Protein AF-A0AAV2GGC4-F1 (afdb_monomer)

Mean predicted aligned error: 8.87 Å

Radius of gyration: 13.61 Å; Cα contacts (8 Å, |Δi|>4): 100; chains: 1; bounding box: 41×31×30 Å

Foldseek 3Di:
DDDDDDFFDQPDCPDDCSVVLVVVLVVLVVQCVVVPQDAPLPVDDPPDDPVVSVVSLSRPRLNSQVSCVLVVDDQQDAAEAEDDDDADPRRVVSVVSVCVVSVYHYHYDD

Structure (mmCIF, N/CA/C/O backbone):
data_AF-A0AAV2GGC4-F1
#
_entry.id   AF-A0AAV2GGC4-F1
#
loop_
_atom_site.group_PDB
_atom_site.id
_atom_site.type_symbol
_atom_site.label_atom_id
_atom_site.label_alt_id
_atom_site.label_comp_id
_atom_site.label_asym_id
_atom_site.label_entity_id
_atom_site.label_seq_id
_atom_site.pdbx_PDB_ins_code
_atom_site.Cartn_x
_atom_site.Cartn_y
_atom_site.Cartn_z
_atom_site.occupancy
_atom_site.B_iso_or_equiv
_atom_site.auth_seq_id
_atom_site.auth_comp_id
_atom_site.auth_asym_id
_atom_site.auth_atom_id
_atom_site.pdbx_PDB_model_num
ATOM 1 N N . MET A 1 1 ? -22.771 8.545 8.812 1.00 39.66 1 MET A N 1
ATOM 2 C CA . MET A 1 1 ? -21.315 8.294 8.686 1.00 39.66 1 MET A CA 1
ATOM 3 C C . MET A 1 1 ? -20.705 9.340 7.761 1.00 39.66 1 MET A C 1
ATOM 5 O O . MET A 1 1 ? -20.936 9.272 6.560 1.00 39.66 1 MET A O 1
ATOM 9 N N . LEU A 1 2 ? -19.972 10.321 8.295 1.00 47.66 2 LEU A N 1
ATOM 10 C CA . LEU A 1 2 ? -19.221 11.278 7.474 1.00 47.66 2 LEU A CA 1
ATOM 11 C C . LEU A 1 2 ? -18.039 10.556 6.815 1.00 47.66 2 LEU A C 1
ATOM 13 O O . LEU A 1 2 ? -17.142 10.070 7.500 1.00 47.66 2 LEU A O 1
ATOM 17 N N . ARG A 1 3 ? -18.042 10.458 5.483 1.00 58.66 3 ARG A N 1
ATOM 18 C CA . ARG A 1 3 ? -16.870 10.007 4.722 1.00 58.66 3 ARG A CA 1
ATOM 19 C C . ARG A 1 3 ? -15.893 11.178 4.654 1.00 58.66 3 ARG A C 1
ATOM 21 O O . ARG A 1 3 ? -16.193 12.183 4.021 1.00 58.66 3 ARG A O 1
ATOM 28 N N . LYS A 1 4 ? -14.750 11.068 5.334 1.00 67.69 4 LYS A N 1
ATOM 29 C CA . LYS A 1 4 ? -13.692 12.083 5.284 1.00 67.69 4 LYS A CA 1
ATOM 30 C C . LYS A 1 4 ? -12.749 11.769 4.121 1.00 67.69 4 LYS A C 1
ATOM 32 O O . LYS A 1 4 ? -12.033 10.769 4.162 1.00 67.69 4 LYS A O 1
ATOM 37 N N . THR A 1 5 ? -12.779 12.601 3.085 1.00 67.69 5 THR A N 1
ATOM 38 C CA . THR A 1 5 ? -11.926 12.459 1.896 1.00 67.69 5 THR A CA 1
ATOM 39 C C . THR A 1 5 ? -10.583 13.142 2.129 1.00 67.69 5 THR A C 1
ATOM 41 O O . THR A 1 5 ? -10.535 14.272 2.607 1.00 67.69 5 THR A O 1
ATOM 44 N N . HIS A 1 6 ? -9.495 12.465 1.764 1.00 75.12 6 HIS A N 1
ATOM 45 C CA . HIS A 1 6 ? -8.146 13.025 1.769 1.00 75.12 6 HIS A CA 1
ATOM 46 C C . HIS A 1 6 ? -7.567 12.863 0.363 1.00 75.12 6 HIS A C 1
ATOM 48 O O . HIS A 1 6 ? -7.489 11.749 -0.149 1.00 75.12 6 HIS A O 1
ATOM 54 N N . VAL A 1 7 ? -7.206 13.973 -0.274 1.00 69.44 7 VAL A N 1
ATOM 55 C CA . VAL A 1 7 ? -6.619 14.003 -1.627 1.00 69.44 7 VAL A CA 1
ATOM 56 C C . VAL A 1 7 ? -5.118 13.885 -1.489 1.00 69.44 7 VAL A C 1
ATOM 58 O O . VAL A 1 7 ? -4.624 14.608 -0.648 1.00 69.44 7 VAL A O 1
ATOM 61 N N . PHE A 1 8 ? -4.393 13.073 -2.263 1.00 68.19 8 PHE A N 1
ATOM 62 C CA . PHE A 1 8 ? -2.919 13.001 -2.247 1.00 68.19 8 PHE A CA 1
ATOM 63 C C . PHE A 1 8 ? -2.361 13.400 -3.614 1.00 68.19 8 PHE A C 1
ATOM 65 O O . PHE A 1 8 ? -2.868 12.941 -4.633 1.00 68.19 8 PHE A O 1
ATOM 72 N N . LEU A 1 9 ? -1.337 14.254 -3.627 1.00 63.91 9 LEU A N 1
ATOM 73 C CA . LEU A 1 9 ? -0.682 14.762 -4.836 1.00 63.91 9 LEU A CA 1
ATOM 74 C C . LEU A 1 9 ? 0.793 14.353 -4.825 1.00 63.91 9 LEU A C 1
ATOM 76 O O . LEU A 1 9 ? 1.419 14.313 -3.764 1.00 63.91 9 LEU A O 1
ATOM 80 N N . VAL A 1 10 ? 1.344 14.058 -6.003 1.00 58.34 10 VAL A N 1
ATOM 81 C CA . VAL A 1 10 ? 2.768 13.727 -6.159 1.00 58.34 10 VAL A CA 1
ATOM 82 C C . VAL A 1 10 ? 3.609 14.930 -5.719 1.00 58.34 10 VAL A C 1
ATOM 84 O O . VAL A 1 10 ? 3.381 16.045 -6.180 1.00 58.34 10 VAL A O 1
ATOM 87 N N . GLY A 1 11 ? 4.559 14.711 -4.805 1.00 53.91 11 GLY A N 1
ATOM 88 C CA . GLY A 1 11 ? 5.458 15.758 -4.299 1.00 53.91 11 GLY A CA 1
ATOM 89 C C . GLY A 1 11 ? 4.913 16.616 -3.147 1.00 53.91 11 GLY A C 1
ATOM 90 O O . GLY A 1 11 ? 5.629 17.489 -2.658 1.00 53.91 11 GLY A O 1
ATOM 91 N N . ASP A 1 12 ? 3.691 16.371 -2.665 1.00 60.94 12 ASP A N 1
ATOM 92 C CA . ASP A 1 12 ? 3.116 17.136 -1.554 1.00 60.94 12 ASP A CA 1
ATOM 93 C C . ASP A 1 12 ? 3.695 16.714 -0.188 1.00 60.94 12 ASP A C 1
ATOM 95 O O . ASP A 1 12 ? 3.428 15.624 0.321 1.00 60.94 12 ASP A O 1
ATOM 99 N N . LYS A 1 13 ? 4.468 17.616 0.431 1.00 55.56 13 LYS A N 1
ATOM 100 C CA . LYS A 1 13 ? 5.108 17.429 1.748 1.00 55.56 13 LYS A CA 1
ATOM 101 C C . LYS A 1 13 ? 4.368 18.127 2.900 1.00 55.56 13 LYS A C 1
ATOM 103 O O . LYS A 1 13 ? 4.794 18.017 4.047 1.00 55.56 13 LYS A O 1
ATOM 108 N N . SER A 1 14 ? 3.263 18.827 2.634 1.00 56.81 14 SER A N 1
ATOM 109 C CA . SER A 1 14 ? 2.645 19.792 3.564 1.00 56.81 14 SER A CA 1
ATOM 110 C C . SER A 1 14 ? 1.742 19.183 4.655 1.00 56.81 14 SER A C 1
ATOM 112 O O . SER A 1 14 ? 0.986 19.891 5.321 1.00 56.81 14 SER A O 1
ATOM 114 N N . ARG A 1 15 ? 1.779 17.860 4.859 1.00 62.75 15 ARG A N 1
ATOM 115 C CA . ARG A 1 15 ? 0.708 17.150 5.576 1.00 62.75 15 ARG A CA 1
ATOM 116 C C . ARG A 1 15 ? 0.997 16.880 7.051 1.00 62.75 15 ARG A C 1
ATOM 118 O O . ARG A 1 15 ? 2.066 16.357 7.375 1.00 62.75 15 ARG A O 1
ATOM 125 N N . PRO A 1 16 ? 0.006 17.071 7.944 1.00 55.75 16 PRO A N 1
ATOM 126 C CA . PRO A 1 16 ? 0.066 16.507 9.285 1.00 55.75 16 PRO A CA 1
ATOM 127 C C . PRO A 1 16 ? 0.154 14.975 9.176 1.00 55.75 16 PRO A C 1
ATOM 129 O O . PRO A 1 16 ? -0.653 14.353 8.486 1.00 55.75 16 PRO A O 1
ATOM 132 N N . LYS A 1 17 ? 1.148 14.386 9.858 1.00 64.50 17 LYS A N 1
ATOM 133 C CA . LYS A 1 17 ? 1.608 12.979 9.773 1.00 64.50 17 LYS A CA 1
ATOM 134 C C . LYS A 1 17 ? 2.563 12.619 8.623 1.00 64.50 17 LYS A C 1
ATOM 136 O O . LYS A 1 17 ? 2.856 11.438 8.465 1.00 64.50 17 LYS A O 1
ATOM 141 N N . SER A 1 18 ? 3.108 13.580 7.872 1.00 70.06 18 SER A N 1
ATOM 142 C CA . SER A 1 18 ? 4.101 13.306 6.813 1.00 70.06 18 SER A CA 1
ATOM 143 C C . SER A 1 18 ? 5.262 12.420 7.288 1.00 70.06 18 SER A C 1
ATOM 145 O O . SER A 1 18 ? 5.582 11.440 6.626 1.00 70.06 18 SER A O 1
ATOM 147 N N . LYS A 1 19 ? 5.815 12.685 8.480 1.00 76.44 19 LYS A N 1
ATOM 148 C CA . LYS A 1 19 ? 6.881 11.866 9.078 1.00 76.44 19 LYS A CA 1
ATOM 149 C C . LYS A 1 19 ? 6.464 10.404 9.305 1.00 76.44 19 LYS A C 1
ATOM 151 O O . LYS A 1 19 ? 7.150 9.512 8.831 1.00 76.44 19 LYS A O 1
ATOM 156 N N . GLN A 1 20 ? 5.315 10.164 9.944 1.00 80.38 20 GLN A N 1
ATOM 157 C CA . GLN A 1 20 ? 4.809 8.802 10.197 1.00 80.38 20 GLN A CA 1
ATOM 158 C C . GLN A 1 20 ? 4.519 8.045 8.898 1.00 80.38 20 GLN A C 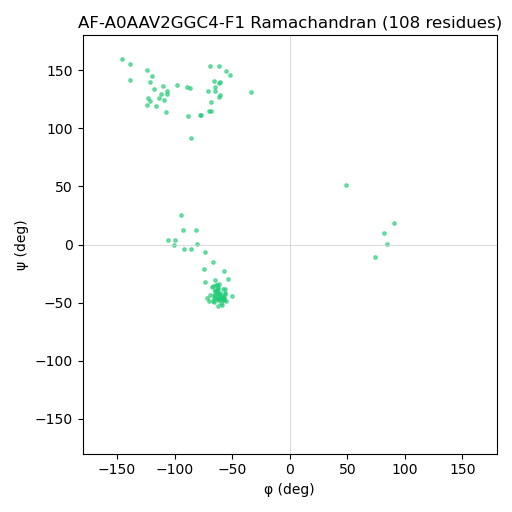1
ATOM 160 O O . GLN A 1 20 ? 4.735 6.842 8.816 1.00 80.38 20 GLN A O 1
ATOM 165 N N . ILE A 1 21 ? 4.018 8.747 7.879 1.00 80.56 21 ILE A N 1
ATOM 166 C CA . ILE A 1 21 ? 3.767 8.161 6.560 1.00 80.56 21 ILE A CA 1
ATOM 167 C C . ILE A 1 21 ? 5.086 7.740 5.912 1.00 80.56 21 ILE A C 1
ATOM 169 O O . ILE A 1 21 ? 5.167 6.632 5.396 1.00 80.56 21 ILE A O 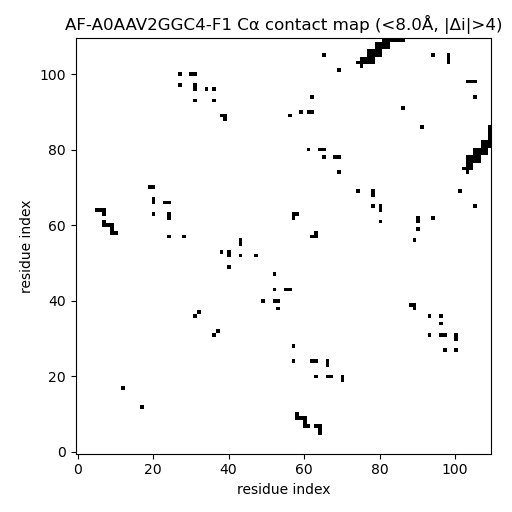1
ATOM 173 N N . LEU A 1 22 ? 6.113 8.592 5.952 1.00 76.38 22 LEU A N 1
ATOM 174 C CA . LEU A 1 22 ? 7.426 8.283 5.384 1.00 76.38 22 LEU A CA 1
ATOM 175 C C . LEU A 1 22 ? 8.114 7.128 6.121 1.00 76.38 22 LEU A C 1
ATOM 177 O O . LEU A 1 22 ? 8.622 6.222 5.468 1.00 76.38 22 LEU A O 1
ATOM 181 N N . GLU A 1 23 ? 8.076 7.117 7.456 1.00 81.88 23 GLU A N 1
ATOM 182 C CA . GLU A 1 23 ? 8.598 6.010 8.273 1.00 81.88 23 GLU A CA 1
ATOM 183 C C . GLU A 1 23 ? 7.890 4.693 7.928 1.00 81.88 23 GLU A C 1
ATOM 185 O O . GLU A 1 23 ? 8.539 3.697 7.617 1.00 81.88 23 GLU A O 1
ATOM 190 N N . PHE A 1 24 ? 6.555 4.711 7.865 1.00 84.81 24 PHE A N 1
ATOM 191 C CA . PHE A 1 24 ? 5.767 3.542 7.486 1.00 84.81 24 PHE A CA 1
ATOM 192 C C . PHE A 1 24 ? 6.050 3.070 6.054 1.00 84.81 24 PHE A C 1
ATOM 194 O O . PHE A 1 24 ? 6.092 1.869 5.801 1.00 84.81 24 PHE A O 1
ATOM 201 N N . LEU A 1 25 ? 6.256 3.987 5.106 1.00 81.81 25 LEU A N 1
ATOM 202 C CA . LEU A 1 25 ? 6.634 3.637 3.735 1.00 81.81 25 LEU A CA 1
ATOM 203 C C . LEU A 1 25 ? 8.039 3.027 3.664 1.00 81.81 25 LEU A C 1
ATOM 205 O O . LEU A 1 25 ? 8.240 2.088 2.895 1.00 81.81 25 LEU A O 1
ATOM 209 N N . GLY A 1 26 ? 8.982 3.510 4.477 1.00 81.75 26 GLY A N 1
ATOM 210 C CA . GLY A 1 26 ? 10.308 2.908 4.620 1.00 81.75 26 GLY A CA 1
ATOM 211 C C . GLY A 1 26 ? 10.229 1.479 5.162 1.00 81.75 26 GLY A C 1
ATOM 212 O O . GLY A 1 26 ? 10.793 0.557 4.570 1.00 81.75 26 GLY A O 1
ATOM 213 N N . ASP A 1 27 ? 9.445 1.272 6.222 1.00 84.81 27 ASP A N 1
ATOM 214 C CA . ASP A 1 27 ? 9.200 -0.057 6.790 1.00 84.81 27 ASP A CA 1
ATOM 215 C C . ASP A 1 27 ? 8.490 -0.995 5.813 1.00 84.81 27 ASP A C 1
ATOM 217 O O . ASP A 1 27 ? 8.869 -2.161 5.689 1.00 84.81 27 ASP A O 1
ATOM 221 N N . LEU A 1 28 ? 7.485 -0.498 5.085 1.00 84.31 28 LEU A N 1
ATOM 222 C CA . LEU A 1 28 ? 6.833 -1.258 4.022 1.00 84.31 28 LEU A CA 1
ATOM 223 C C . LEU A 1 28 ? 7.832 -1.646 2.938 1.00 84.31 28 LEU A C 1
ATOM 225 O O . LEU A 1 28 ? 7.833 -2.800 2.532 1.00 84.31 28 LEU A O 1
ATOM 229 N N . SER A 1 29 ? 8.675 -0.719 2.478 1.00 81.25 29 SER A N 1
ATOM 230 C CA . SER A 1 29 ? 9.685 -0.998 1.452 1.00 81.25 29 SER A CA 1
ATOM 231 C C . SER A 1 29 ? 10.615 -2.130 1.885 1.00 81.25 29 SER A C 1
ATOM 233 O O . SER A 1 29 ? 10.782 -3.106 1.154 1.00 81.25 29 SER A O 1
ATOM 235 N N . ARG A 1 30 ? 11.127 -2.066 3.120 1.00 84.19 30 ARG A N 1
ATOM 236 C CA . ARG A 1 30 ? 11.959 -3.124 3.703 1.00 84.19 30 ARG A CA 1
ATOM 237 C C . ARG A 1 30 ? 11.232 -4.471 3.757 1.00 84.19 30 ARG A C 1
ATOM 239 O O . ARG A 1 30 ? 11.739 -5.451 3.223 1.00 84.19 30 ARG A O 1
ATOM 246 N N . ARG A 1 31 ? 10.025 -4.513 4.330 1.00 85.50 31 ARG A N 1
ATOM 247 C CA . ARG A 1 31 ? 9.232 -5.753 4.456 1.00 85.50 31 ARG A CA 1
ATOM 248 C C . ARG A 1 31 ? 8.829 -6.330 3.100 1.00 85.50 31 ARG A C 1
ATOM 250 O O . ARG A 1 31 ? 8.775 -7.540 2.933 1.00 85.50 31 ARG A O 1
ATOM 257 N N . MET A 1 32 ? 8.551 -5.474 2.119 1.00 85.62 32 MET A N 1
ATOM 258 C CA . MET A 1 32 ? 8.285 -5.902 0.748 1.00 85.62 32 MET A CA 1
ATOM 259 C C . MET A 1 32 ? 9.519 -6.575 0.139 1.00 85.62 32 MET A C 1
ATOM 261 O O . MET A 1 32 ? 9.376 -7.652 -0.432 1.00 85.62 32 MET A O 1
ATOM 265 N N . LYS A 1 33 ? 10.718 -5.992 0.296 1.00 82.81 33 LYS A N 1
ATOM 266 C CA . LYS A 1 33 ? 11.978 -6.599 -0.171 1.00 82.81 33 LYS A CA 1
ATOM 267 C C . LYS A 1 33 ? 12.236 -7.957 0.502 1.00 82.81 33 LYS A C 1
ATOM 269 O O . LYS A 1 33 ? 12.587 -8.907 -0.188 1.00 82.81 33 LYS A O 1
ATOM 274 N N . GLU A 1 34 ? 11.986 -8.079 1.809 1.00 84.88 34 GLU A N 1
ATOM 275 C CA . GLU A 1 34 ? 12.088 -9.351 2.556 1.00 84.88 34 GLU A CA 1
ATOM 276 C C . GLU A 1 34 ? 11.119 -10.431 2.037 1.00 84.88 34 GLU A C 1
ATOM 278 O O . GLU A 1 34 ? 11.458 -11.611 2.001 1.00 84.88 34 GLU A O 1
ATOM 283 N N . GLU A 1 35 ? 9.931 -10.032 1.580 1.00 82.62 35 GLU A N 1
ATOM 284 C CA . GLU A 1 35 ? 8.934 -10.913 0.952 1.00 82.62 35 GLU A CA 1
ATOM 285 C C . GLU A 1 35 ? 9.223 -11.201 -0.538 1.00 82.62 35 GLU A C 1
ATOM 287 O O . GLU A 1 35 ? 8.462 -11.922 -1.186 1.00 82.62 35 GLU A O 1
ATOM 292 N N . GLY A 1 36 ? 10.306 -10.649 -1.100 1.00 82.44 36 GLY A N 1
ATOM 293 C CA . GLY A 1 36 ? 10.727 -10.873 -2.486 1.00 82.44 36 GLY A CA 1
ATOM 294 C C . GLY A 1 36 ? 10.154 -9.887 -3.509 1.00 82.44 36 GLY A C 1
ATOM 295 O O . GLY A 1 36 ? 10.151 -10.176 -4.706 1.00 82.44 36 GLY A O 1
ATOM 296 N N . PHE A 1 37 ? 9.653 -8.727 -3.077 1.00 79.62 37 PHE A N 1
ATOM 297 C CA . PHE A 1 37 ? 9.266 -7.656 -3.993 1.00 79.62 37 PHE A CA 1
ATOM 298 C C . PHE A 1 37 ? 10.501 -7.052 -4.670 1.00 79.62 37 PHE A C 1
ATOM 300 O O . PHE A 1 37 ? 11.386 -6.514 -4.001 1.00 79.62 37 PHE A O 1
ATOM 307 N N . VAL A 1 38 ? 10.517 -7.087 -6.001 1.00 74.88 38 VAL A N 1
ATOM 308 C CA . VAL A 1 38 ? 11.527 -6.427 -6.832 1.00 74.88 38 VAL A CA 1
ATOM 309 C C . VAL A 1 38 ? 10.870 -5.209 -7.493 1.00 74.88 38 VAL A C 1
ATOM 311 O O . VAL A 1 38 ? 9.937 -5.403 -8.279 1.00 74.88 38 VAL A O 1
ATOM 314 N N . PRO A 1 39 ? 11.286 -3.972 -7.160 1.00 68.38 39 PRO A N 1
ATOM 315 C CA . PRO A 1 39 ? 10.715 -2.769 -7.759 1.00 68.38 39 PRO A CA 1
ATOM 316 C C . PRO A 1 39 ? 11.022 -2.703 -9.259 1.00 68.38 39 PRO A C 1
ATOM 318 O O . PRO A 1 39 ? 12.156 -2.937 -9.677 1.00 68.38 39 PRO A O 1
ATOM 321 N N . ASP A 1 40 ? 10.022 -2.352 -10.071 1.00 65.31 40 ASP A N 1
ATOM 322 C CA . ASP A 1 40 ? 10.218 -2.143 -11.512 1.00 65.31 40 ASP A CA 1
ATOM 323 C C . ASP A 1 40 ? 10.680 -0.701 -11.771 1.00 65.31 40 ASP A C 1
ATOM 325 O O . ASP A 1 40 ? 9.886 0.238 -11.923 1.00 65.31 40 ASP A O 1
ATOM 329 N N . THR A 1 41 ? 12.001 -0.522 -11.789 1.00 61.69 41 THR A N 1
ATOM 330 C CA . THR A 1 41 ? 12.670 0.776 -11.955 1.00 61.69 41 THR A CA 1
ATOM 331 C C . THR A 1 41 ? 12.602 1.327 -13.383 1.00 61.69 41 THR A C 1
ATOM 333 O O . THR A 1 41 ? 12.937 2.495 -13.586 1.00 61.69 41 THR A O 1
ATOM 336 N N . ASN A 1 42 ? 12.088 0.562 -14.359 1.00 55.22 42 ASN A N 1
ATOM 337 C CA . ASN A 1 42 ? 11.936 1.009 -15.755 1.00 55.22 42 ASN A CA 1
ATOM 338 C C . ASN A 1 42 ? 10.903 2.134 -15.926 1.00 55.22 42 ASN A C 1
ATOM 340 O O . ASN A 1 42 ? 10.842 2.777 -16.971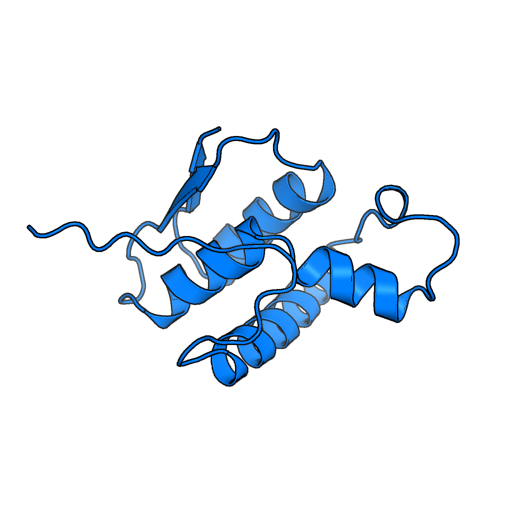 1.00 55.22 42 ASN A O 1
ATOM 344 N N . SER A 1 43 ? 10.058 2.359 -14.919 1.00 48.94 43 SER A N 1
ATOM 345 C CA . SER A 1 43 ? 8.983 3.354 -14.969 1.00 48.94 43 SER A CA 1
ATOM 346 C C . SER A 1 43 ? 9.418 4.772 -14.571 1.00 48.94 43 SER A C 1
ATOM 348 O O . SER A 1 43 ? 8.621 5.706 -14.683 1.00 48.94 43 SER A O 1
ATOM 350 N N . VAL A 1 44 ? 10.672 4.958 -14.144 1.00 46.78 44 VAL A N 1
ATOM 351 C CA . VAL A 1 44 ? 11.216 6.253 -13.713 1.00 46.78 44 VAL A CA 1
ATOM 352 C C . VAL A 1 44 ? 12.260 6.733 -14.721 1.00 46.78 44 VAL A C 1
ATOM 354 O O . VAL A 1 44 ? 13.162 5.977 -15.074 1.00 46.78 44 VAL A O 1
ATOM 357 N N . LEU A 1 45 ? 12.124 7.988 -15.172 1.00 43.72 45 LEU A N 1
ATOM 358 C CA . LEU A 1 45 ? 13.045 8.697 -16.076 1.00 43.72 45 LEU A CA 1
ATOM 359 C C . LEU A 1 45 ? 14.510 8.278 -15.851 1.00 43.72 45 LEU A C 1
ATOM 361 O O . LEU A 1 45 ? 14.979 8.226 -14.714 1.00 43.72 45 LEU A O 1
ATOM 365 N N . HIS A 1 46 ? 15.217 7.965 -16.940 1.00 45.41 46 HIS A N 1
ATOM 366 C CA . HIS A 1 46 ? 16.526 7.304 -16.909 1.00 45.41 46 HIS A CA 1
ATOM 367 C C . HIS A 1 46 ? 17.609 8.039 -16.086 1.00 45.41 46 HIS A C 1
ATOM 369 O O . HIS A 1 46 ? 18.487 7.353 -15.567 1.00 45.41 46 HIS A O 1
ATOM 375 N N . ASP A 1 47 ? 17.486 9.353 -15.858 1.00 42.12 47 ASP A N 1
ATOM 376 C CA . ASP A 1 47 ? 18.506 10.243 -15.260 1.00 42.12 47 ASP A CA 1
ATOM 377 C C . ASP A 1 47 ? 18.419 10.472 -13.734 1.00 42.12 47 ASP A C 1
ATOM 379 O O . ASP A 1 47 ? 18.864 11.497 -13.221 1.00 42.12 47 ASP A O 1
ATOM 383 N N . VAL A 1 48 ? 17.844 9.545 -12.969 1.00 46.88 48 VAL A N 1
ATOM 384 C CA . VAL A 1 48 ? 17.881 9.608 -11.492 1.00 46.88 48 VAL A CA 1
ATOM 385 C C . VAL A 1 48 ? 18.541 8.363 -10.912 1.00 46.88 48 VAL A C 1
ATOM 387 O O . VAL A 1 48 ? 18.308 7.256 -11.403 1.00 46.88 48 VAL A O 1
ATOM 390 N N . GLU A 1 49 ? 19.366 8.548 -9.877 1.00 42.62 49 GLU A N 1
ATOM 391 C CA . GLU A 1 49 ? 20.016 7.450 -9.151 1.00 42.62 49 GLU A CA 1
ATOM 392 C C . GLU A 1 49 ? 18.977 6.450 -8.625 1.00 42.62 49 GLU A C 1
ATOM 394 O O . GLU A 1 49 ? 17.836 6.813 -8.330 1.00 42.62 49 GLU A O 1
ATOM 399 N N . GLU A 1 50 ? 19.354 5.175 -8.532 1.00 48.94 50 GLU A N 1
ATOM 400 C CA . GLU A 1 50 ? 18.446 4.061 -8.223 1.00 48.94 50 GLU A CA 1
ATOM 401 C C . GLU A 1 50 ? 17.684 4.269 -6.903 1.00 48.94 50 GLU A C 1
ATOM 403 O O . GLU A 1 50 ? 16.476 4.050 -6.832 1.00 48.94 50 GLU A O 1
ATOM 408 N N . GLU A 1 51 ? 18.349 4.833 -5.897 1.00 46.47 51 GLU A N 1
ATOM 409 C CA . GLU A 1 51 ? 17.754 5.204 -4.608 1.00 46.47 51 GLU A CA 1
ATOM 410 C C . GLU A 1 51 ? 16.736 6.347 -4.739 1.00 46.47 51 GLU A C 1
ATOM 412 O O . GLU A 1 51 ? 15.689 6.338 -4.087 1.00 46.47 51 GLU A O 1
ATOM 417 N N . GLN A 1 52 ? 16.974 7.303 -5.640 1.00 44.50 52 GLN A N 1
ATOM 418 C CA . GLN A 1 52 ? 16.029 8.378 -5.942 1.00 44.50 52 GLN A CA 1
ATOM 419 C C . GLN A 1 52 ? 14.837 7.863 -6.767 1.00 44.50 52 GLN A C 1
ATOM 421 O O . GLN A 1 52 ? 13.711 8.335 -6.589 1.00 44.50 52 GLN A O 1
ATOM 426 N N . LYS A 1 53 ? 15.048 6.853 -7.623 1.00 49.88 53 LYS A N 1
ATOM 427 C CA . LYS A 1 53 ? 13.976 6.133 -8.328 1.00 49.88 53 LYS A CA 1
ATOM 428 C C . LYS A 1 53 ? 13.104 5.347 -7.348 1.00 49.88 53 LYS A C 1
ATOM 430 O O . LYS A 1 53 ? 11.881 5.454 -7.424 1.00 49.88 53 LYS A O 1
ATOM 435 N N . GLU A 1 54 ? 13.697 4.654 -6.376 1.00 51.03 54 GLU A N 1
ATOM 436 C CA . GLU A 1 54 ? 12.970 3.983 -5.289 1.00 51.03 54 GLU A CA 1
ATOM 437 C C . GLU A 1 54 ? 12.200 4.978 -4.401 1.00 51.03 54 GLU A C 1
ATOM 439 O O . GLU A 1 54 ? 11.051 4.723 -4.022 1.00 51.03 54 GLU A O 1
ATOM 444 N N . GLN A 1 55 ? 12.777 6.148 -4.109 1.00 50.69 55 GLN A N 1
ATOM 445 C CA . GLN A 1 55 ? 12.092 7.230 -3.390 1.00 50.69 55 GLN A CA 1
ATOM 446 C C . GLN A 1 55 ? 10.915 7.815 -4.184 1.00 50.69 55 GLN A C 1
ATOM 448 O O . GLN A 1 55 ? 9.852 8.083 -3.624 1.00 50.69 55 GLN A O 1
ATOM 453 N N . ASN A 1 56 ? 11.057 7.968 -5.499 1.00 51.91 56 ASN A N 1
ATOM 454 C CA . ASN A 1 56 ? 9.974 8.451 -6.352 1.00 51.91 56 ASN A CA 1
ATOM 455 C C . ASN A 1 56 ? 8.853 7.408 -6.467 1.00 51.91 56 ASN A C 1
ATOM 457 O O . ASN A 1 56 ? 7.686 7.749 -6.276 1.00 51.91 56 ASN A O 1
ATOM 461 N N . LEU A 1 57 ? 9.199 6.130 -6.658 1.00 53.72 57 LEU A N 1
ATOM 462 C CA . LEU A 1 57 ? 8.254 5.006 -6.690 1.00 53.72 57 LEU A CA 1
ATOM 463 C C . LEU A 1 57 ? 7.528 4.801 -5.361 1.00 53.72 57 LEU A C 1
ATOM 465 O O . LEU A 1 57 ? 6.365 4.392 -5.348 1.00 53.72 57 LEU A O 1
ATOM 469 N N . SER A 1 58 ? 8.191 5.050 -4.231 1.00 54.28 58 SER A N 1
ATOM 470 C CA . SER A 1 58 ? 7.564 5.001 -2.903 1.00 54.28 58 SER A CA 1
ATOM 471 C C . SER A 1 58 ? 6.656 6.207 -2.633 1.00 54.28 58 SER A C 1
ATOM 473 O O . SER A 1 58 ? 5.722 6.088 -1.840 1.00 54.28 58 SER A O 1
ATOM 475 N N . CYS A 1 59 ? 6.843 7.318 -3.354 1.00 55.97 59 CYS A N 1
ATOM 476 C CA . CYS A 1 59 ? 6.047 8.545 -3.248 1.00 55.97 59 CYS A CA 1
ATOM 477 C C . CYS A 1 59 ? 4.863 8.612 -4.236 1.00 55.97 59 CYS A C 1
ATOM 479 O O . CYS A 1 59 ? 4.238 9.661 -4.411 1.00 55.97 59 CYS A O 1
ATOM 481 N N . HIS A 1 60 ? 4.510 7.499 -4.886 1.00 71.50 60 HIS A N 1
ATOM 482 C CA . HIS A 1 60 ? 3.287 7.448 -5.682 1.00 71.50 60 HIS A CA 1
ATOM 483 C C . HIS A 1 60 ? 2.057 7.697 -4.799 1.00 71.50 60 HIS A C 1
ATOM 485 O O . HIS A 1 60 ? 1.948 7.198 -3.672 1.00 71.50 60 HIS A O 1
ATOM 491 N N . SER A 1 61 ? 1.113 8.474 -5.335 1.00 71.94 61 SER A N 1
ATOM 492 C CA . SER A 1 61 ? -0.085 8.941 -4.626 1.00 71.94 61 SER A CA 1
ATOM 493 C C . SER A 1 61 ? -0.905 7.805 -3.997 1.00 71.94 61 SER A C 1
ATOM 495 O O . SER A 1 61 ? -1.509 7.981 -2.941 1.00 71.94 61 SER A O 1
ATOM 497 N N . GLU A 1 62 ? -0.867 6.615 -4.595 1.00 78.56 62 GLU A N 1
ATOM 498 C CA . GLU A 1 62 ? -1.536 5.402 -4.143 1.00 78.56 62 GLU A CA 1
ATOM 499 C C . GLU A 1 62 ? -0.881 4.823 -2.890 1.00 78.56 62 GLU A C 1
ATOM 501 O O . GLU A 1 62 ? -1.581 4.506 -1.929 1.00 78.56 62 GLU A O 1
ATOM 506 N N . LYS A 1 63 ? 0.455 4.724 -2.865 1.00 80.56 63 LYS A N 1
ATOM 507 C CA . LYS A 1 63 ? 1.199 4.234 -1.694 1.00 80.56 63 LYS A CA 1
ATOM 508 C C . LYS A 1 63 ? 1.014 5.196 -0.518 1.00 80.56 63 LYS A C 1
ATOM 510 O O . LYS A 1 63 ? 0.743 4.745 0.593 1.00 80.56 63 LYS A O 1
ATOM 515 N N . LEU A 1 64 ? 1.025 6.508 -0.777 1.00 81.12 64 LEU A N 1
ATOM 516 C CA . LEU A 1 64 ? 0.718 7.540 0.222 1.00 81.12 64 LEU A CA 1
ATOM 517 C C . LEU A 1 64 ? -0.715 7.425 0.762 1.00 81.12 64 LEU A C 1
ATOM 519 O O . LEU A 1 64 ? -0.922 7.457 1.977 1.00 81.12 64 LEU A O 1
ATOM 523 N N . ALA A 1 65 ? -1.705 7.256 -0.119 1.00 84.88 65 ALA A N 1
ATOM 524 C CA . ALA A 1 65 ? -3.102 7.105 0.278 1.00 84.88 65 ALA A CA 1
ATOM 525 C C . ALA A 1 65 ? -3.328 5.838 1.117 1.00 84.88 65 ALA A C 1
ATOM 527 O O . ALA A 1 65 ? -4.046 5.877 2.120 1.00 84.88 65 ALA A O 1
ATOM 528 N N . ILE A 1 66 ? -2.687 4.726 0.745 1.00 87.94 66 ILE A N 1
ATOM 529 C CA . ILE A 1 66 ? -2.742 3.472 1.501 1.00 87.94 66 ILE A CA 1
ATOM 530 C C . ILE A 1 66 ? -2.069 3.641 2.859 1.00 87.94 66 ILE A C 1
ATOM 532 O O . ILE A 1 66 ? -2.693 3.322 3.867 1.00 87.94 66 ILE A O 1
ATOM 536 N N . ALA A 1 67 ? -0.851 4.184 2.908 1.00 87.62 67 ALA A N 1
ATOM 537 C CA . ALA A 1 67 ? -0.124 4.430 4.151 1.00 87.62 67 ALA A CA 1
ATOM 538 C C . ALA A 1 67 ? -0.939 5.291 5.119 1.00 87.62 67 ALA A C 1
ATOM 540 O O . ALA A 1 67 ? -1.146 4.921 6.276 1.00 87.62 67 ALA A O 1
ATOM 541 N N . TYR A 1 68 ? -1.500 6.397 4.629 1.00 86.31 68 TYR A N 1
ATOM 542 C CA . TYR A 1 68 ? -2.379 7.238 5.430 1.00 86.31 68 TYR A CA 1
ATOM 543 C C . TYR A 1 68 ? -3.624 6.487 5.910 1.00 86.31 68 TYR A C 1
ATOM 545 O O . TYR A 1 68 ? -4.014 6.625 7.073 1.00 86.31 68 TYR A O 1
ATOM 553 N N . GLY A 1 69 ? -4.242 5.697 5.027 1.00 88.12 69 GLY A N 1
ATOM 554 C CA . GLY A 1 69 ? -5.383 4.850 5.350 1.00 88.12 69 GLY A CA 1
ATOM 555 C C . GLY A 1 69 ? -5.058 3.874 6.475 1.00 88.12 69 GLY A C 1
ATOM 556 O O . GLY A 1 69 ? -5.832 3.784 7.426 1.00 88.12 69 GLY A O 1
ATOM 557 N N . VAL A 1 70 ? -3.900 3.211 6.420 1.00 89.19 70 VAL A N 1
ATOM 558 C CA . VAL A 1 70 ? -3.439 2.285 7.462 1.00 89.19 70 VAL A CA 1
ATOM 559 C C . VAL A 1 70 ? -3.244 3.014 8.789 1.00 89.19 70 VAL A C 1
ATOM 561 O O . VAL A 1 70 ? -3.841 2.616 9.783 1.00 89.19 70 VAL A O 1
ATOM 564 N N . ILE A 1 71 ? -2.481 4.110 8.790 1.00 88.25 71 ILE A N 1
ATOM 565 C CA . ILE A 1 71 ? -2.125 4.878 9.996 1.00 88.25 71 ILE A CA 1
ATOM 566 C C . ILE A 1 71 ? -3.350 5.536 10.650 1.00 88.25 71 ILE A C 1
ATOM 568 O O . ILE A 1 71 ? -3.378 5.774 11.856 1.00 88.25 71 ILE A O 1
ATOM 572 N N . SER A 1 72 ? -4.360 5.895 9.859 1.00 86.62 72 SER A N 1
ATOM 573 C CA . SER A 1 72 ? -5.493 6.699 10.334 1.00 86.62 72 SER A CA 1
ATOM 574 C C . SER A 1 72 ? -6.744 5.887 10.656 1.00 86.62 72 SER A C 1
ATOM 576 O O . SER A 1 72 ? -7.773 6.476 10.979 1.00 86.62 72 SER A O 1
ATOM 578 N N . THR A 1 73 ? -6.690 4.558 10.567 1.00 88.69 73 THR A N 1
ATOM 579 C CA . THR A 1 73 ? -7.842 3.688 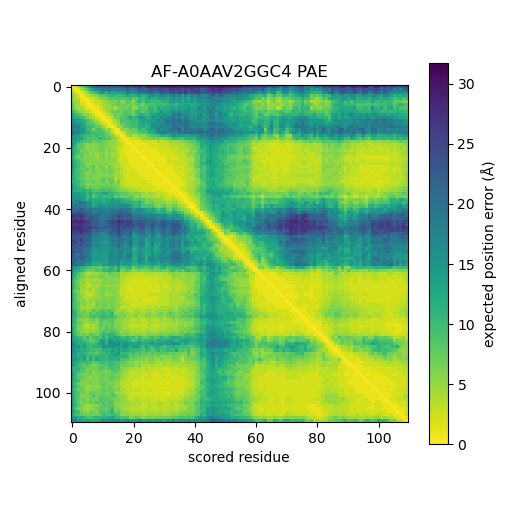10.843 1.00 88.69 73 THR A CA 1
ATOM 580 C C . THR A 1 73 ? -7.425 2.451 11.633 1.00 88.69 73 THR A C 1
ATOM 582 O O . THR A 1 73 ? -6.277 2.022 11.570 1.00 88.69 73 THR A O 1
ATOM 585 N N . ALA A 1 74 ? -8.366 1.861 12.370 1.00 89.94 74 ALA A N 1
ATOM 586 C CA . ALA A 1 74 ? -8.103 0.679 13.184 1.00 89.94 74 ALA A CA 1
ATOM 587 C C . ALA A 1 74 ? -7.652 -0.528 12.338 1.00 89.94 74 ALA A C 1
ATOM 589 O O . ALA A 1 74 ? -8.020 -0.656 11.162 1.00 89.94 74 ALA A O 1
ATOM 590 N N . ALA A 1 75 ? -6.894 -1.436 12.960 1.00 88.94 75 ALA A N 1
ATOM 591 C CA . ALA A 1 75 ? -6.490 -2.706 12.359 1.00 88.94 75 ALA A CA 1
ATOM 592 C C . ALA A 1 75 ? -7.702 -3.480 11.801 1.00 88.94 75 ALA A C 1
A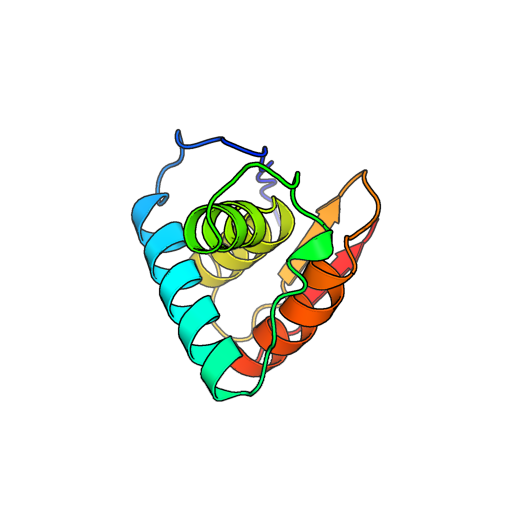TOM 594 O O . ALA A 1 75 ? -8.814 -3.369 12.315 1.00 88.94 75 ALA A O 1
ATOM 595 N N . GLY A 1 76 ? -7.508 -4.202 10.695 1.00 88.31 76 GLY A N 1
ATOM 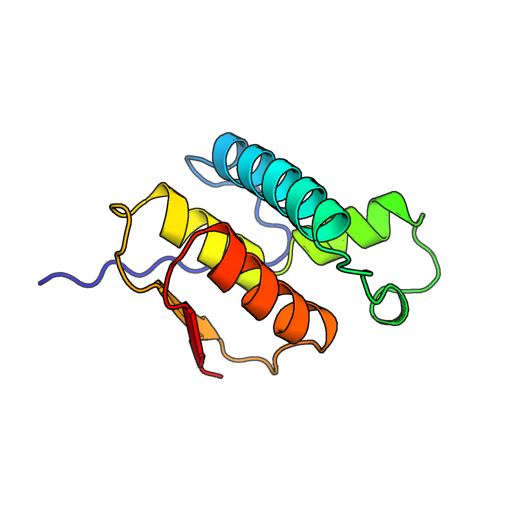596 C CA . GLY A 1 76 ? -8.579 -4.924 9.995 1.00 88.31 76 GLY A CA 1
ATOM 597 C C . GLY A 1 76 ? -9.552 -4.052 9.183 1.00 88.31 76 GLY A C 1
ATOM 598 O O . GLY A 1 76 ? -10.311 -4.579 8.370 1.00 88.31 76 GLY A O 1
ATOM 599 N N . THR A 1 77 ? -9.524 -2.719 9.318 1.00 91.25 77 THR A N 1
ATOM 600 C CA . THR A 1 77 ? -10.426 -1.845 8.545 1.00 91.25 77 THR A CA 1
ATOM 601 C C . THR A 1 77 ? -10.110 -1.943 7.038 1.00 91.25 77 THR A C 1
ATOM 603 O O . THR A 1 77 ? -8.952 -1.813 6.639 1.00 91.25 77 THR A O 1
ATOM 606 N N . PRO A 1 78 ? -11.086 -2.126 6.137 1.00 90.62 78 PRO A N 1
ATOM 607 C CA . PRO A 1 78 ? -10.807 -2.110 4.700 1.00 90.62 78 PRO A CA 1
ATOM 608 C C . PRO A 1 78 ? -10.350 -0.727 4.212 1.00 90.62 78 PRO A C 1
ATOM 610 O O . PRO A 1 78 ? 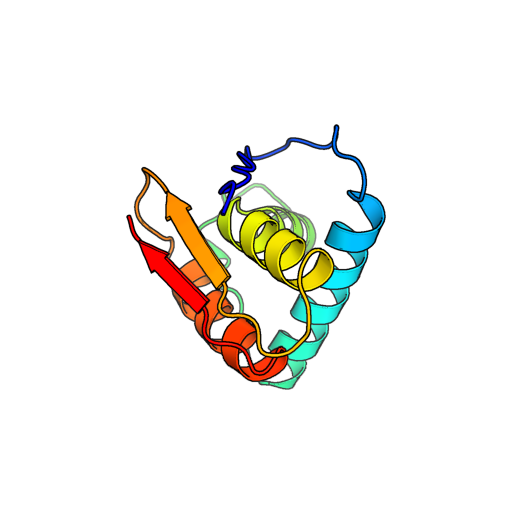-10.907 0.291 4.621 1.00 90.62 78 PRO A O 1
ATOM 613 N N . ILE A 1 79 ? -9.381 -0.681 3.295 1.00 91.38 79 ILE A N 1
ATOM 614 C CA . ILE A 1 79 ? -8.890 0.565 2.683 1.00 91.38 79 ILE A CA 1
ATOM 615 C C . ILE A 1 79 ? -9.403 0.652 1.248 1.00 91.38 79 ILE A C 1
ATOM 617 O O . ILE A 1 79 ? -9.308 -0.309 0.485 1.00 91.38 79 ILE A O 1
ATOM 621 N N . LYS A 1 80 ? -9.955 1.810 0.876 1.00 89.56 80 LYS A N 1
ATOM 622 C CA . LYS A 1 80 ? -10.421 2.097 -0.485 1.00 89.56 80 LYS A CA 1
ATOM 623 C C . LYS A 1 80 ? -9.692 3.320 -1.022 1.00 89.56 80 LYS A C 1
ATOM 625 O O . LYS A 1 80 ? -9.768 4.379 -0.404 1.00 89.56 80 LYS A O 1
ATOM 630 N N . VAL A 1 81 ? -9.029 3.169 -2.160 1.00 85.19 81 VAL A N 1
ATOM 631 C CA . VAL A 1 81 ? -8.347 4.254 -2.870 1.00 85.19 81 VAL A CA 1
ATOM 632 C C . VAL A 1 81 ? -9.066 4.479 -4.192 1.00 85.19 81 VAL A C 1
ATOM 634 O O . VAL A 1 81 ? -9.268 3.533 -4.950 1.00 85.19 81 VAL A O 1
ATOM 637 N N . PHE A 1 82 ? -9.472 5.721 -4.436 1.00 81.62 82 PHE A N 1
ATOM 638 C CA . PHE A 1 82 ? -10.043 6.165 -5.704 1.00 81.62 82 PHE A CA 1
ATOM 639 C C . PHE A 1 82 ? -9.037 7.077 -6.383 1.00 81.62 82 PHE A C 1
ATOM 641 O O . PHE A 1 82 ? -8.438 7.929 -5.720 1.00 81.62 82 PHE A O 1
ATOM 648 N N . LYS A 1 83 ? -8.851 6.901 -7.682 1.00 71.88 83 LYS A N 1
ATOM 649 C CA . LYS A 1 83 ? -7.898 7.672 -8.470 1.00 71.88 83 LYS A CA 1
ATOM 650 C C . LYS A 1 83 ? -8.442 7.894 -9.874 1.00 71.88 83 LYS A C 1
ATOM 652 O O . LYS A 1 83 ? -9.303 7.155 -10.307 1.00 71.88 83 LYS A O 1
ATOM 657 N N . ASN A 1 84 ? -7.919 8.905 -10.562 1.00 64.94 84 ASN A N 1
ATOM 658 C CA . ASN A 1 84 ? -8.361 9.277 -11.914 1.00 64.94 84 ASN A CA 1
ATOM 659 C C . ASN A 1 84 ? -7.352 8.867 -13.004 1.00 64.94 84 ASN A C 1
ATOM 661 O O . ASN A 1 84 ? -7.504 9.242 -14.163 1.00 64.94 84 ASN A O 1
ATOM 665 N N . LEU A 1 85 ? -6.271 8.177 -12.631 1.00 65.19 85 LEU A N 1
ATOM 666 C CA . LEU A 1 85 ? -5.175 7.797 -13.526 1.00 65.19 85 LEU A CA 1
ATOM 667 C C . LEU A 1 85 ? -4.986 6.286 -13.485 1.00 65.19 85 LEU A C 1
ATOM 669 O O . LEU A 1 85 ? -5.185 5.677 -12.442 1.00 65.19 85 LEU A O 1
ATOM 673 N N . ARG A 1 86 ? -4.529 5.674 -14.579 1.00 68.12 86 ARG A N 1
ATOM 674 C CA . ARG A 1 86 ? -4.257 4.231 -14.592 1.00 68.12 86 ARG A CA 1
ATOM 675 C C . ARG A 1 86 ? -3.184 3.873 -13.565 1.00 68.12 86 ARG A C 1
ATOM 677 O O . ARG A 1 86 ? -2.215 4.607 -13.373 1.00 68.12 86 ARG A O 1
ATOM 684 N N . THR A 1 8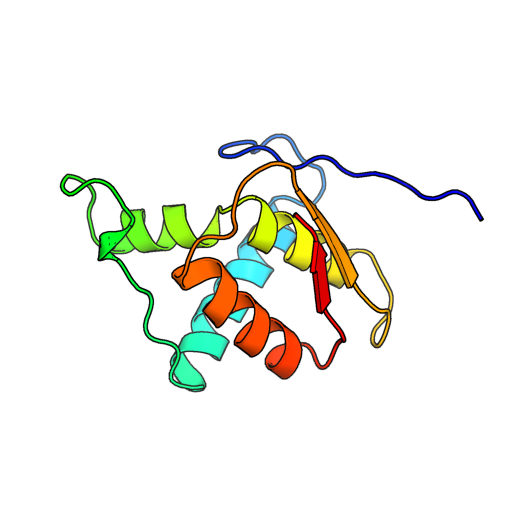7 ? -3.362 2.760 -12.864 1.00 68.31 87 THR A N 1
ATOM 685 C CA . THR A 1 87 ? -2.363 2.261 -11.907 1.00 68.31 87 THR A CA 1
ATOM 686 C C . THR A 1 87 ? -1.130 1.717 -12.621 1.00 68.31 87 THR A C 1
ATOM 688 O O . THR A 1 87 ? -1.229 0.986 -13.605 1.00 68.31 87 THR A O 1
ATOM 691 N N . CYS A 1 88 ? 0.049 2.135 -12.152 1.00 71.56 88 CYS A N 1
ATOM 692 C CA . CYS A 1 88 ? 1.324 1.684 -12.695 1.00 71.56 88 CYS A CA 1
ATOM 693 C C . CYS A 1 88 ? 1.564 0.199 -12.360 1.00 71.56 88 CYS A C 1
ATOM 695 O O . CYS A 1 88 ? 1.030 -0.300 -11.367 1.00 71.56 88 CYS A O 1
ATOM 697 N N . VAL A 1 89 ? 2.351 -0.522 -13.166 1.00 73.62 89 VAL A N 1
ATOM 698 C CA . VAL A 1 89 ? 2.600 -1.965 -12.948 1.00 73.62 89 VAL A CA 1
ATOM 699 C C . VAL A 1 89 ? 3.278 -2.210 -11.593 1.00 73.62 89 VAL A C 1
ATOM 701 O O . VAL A 1 89 ? 2.823 -3.066 -10.833 1.00 73.62 89 VAL A O 1
ATOM 704 N N . ASP A 1 90 ? 4.268 -1.386 -11.234 1.00 74.25 90 ASP A N 1
ATOM 705 C CA . ASP A 1 90 ? 4.924 -1.420 -9.918 1.00 74.25 90 ASP A CA 1
ATOM 706 C C . ASP A 1 90 ? 3.917 -1.230 -8.774 1.00 74.25 90 ASP A C 1
ATOM 708 O O . ASP A 1 90 ? 3.861 -2.009 -7.825 1.00 74.25 90 ASP A O 1
ATOM 712 N N . CYS A 1 91 ? 3.037 -0.238 -8.913 1.00 73.25 91 CYS A N 1
ATOM 713 C CA . CYS A 1 91 ? 1.993 0.093 -7.955 1.00 73.25 91 CYS A CA 1
ATOM 714 C C . CYS A 1 91 ? 1.037 -1.088 -7.758 1.00 73.25 91 CYS A C 1
ATOM 716 O O . CYS A 1 91 ? 0.718 -1.441 -6.625 1.00 73.25 91 CYS A O 1
ATOM 718 N N . HIS A 1 92 ? 0.595 -1.717 -8.851 1.00 80.31 92 HIS A N 1
ATOM 719 C CA . HIS A 1 92 ? -0.287 -2.881 -8.814 1.00 80.31 92 HIS A CA 1
ATOM 720 C C . HIS A 1 92 ? 0.323 -4.038 -8.027 1.00 80.31 92 HIS A C 1
ATOM 722 O O . HIS A 1 92 ? -0.371 -4.667 -7.223 1.00 80.31 92 HIS A O 1
ATOM 728 N N . THR A 1 93 ? 1.605 -4.319 -8.251 1.00 83.19 93 THR A N 1
ATOM 729 C CA . THR A 1 93 ? 2.318 -5.377 -7.538 1.00 83.19 93 THR A CA 1
ATOM 730 C C . THR A 1 93 ? 2.523 -4.986 -6.078 1.00 83.19 93 THR A C 1
ATOM 732 O O . THR A 1 93 ? 2.123 -5.738 -5.191 1.00 83.19 93 THR A O 1
ATOM 735 N N . ALA A 1 94 ? 3.016 -3.776 -5.808 1.00 84.38 94 ALA A N 1
ATOM 736 C CA . ALA A 1 94 ? 3.236 -3.273 -4.455 1.00 84.38 94 ALA A CA 1
ATOM 737 C C . ALA A 1 94 ? 1.957 -3.309 -3.604 1.00 84.38 94 ALA A C 1
ATOM 739 O O . ALA A 1 94 ? 1.999 -3.743 -2.459 1.00 84.38 94 ALA A O 1
ATOM 740 N N . ILE A 1 95 ? 0.792 -2.941 -4.152 1.00 88.00 95 ILE A N 1
ATOM 741 C CA . ILE A 1 95 ? -0.490 -2.988 -3.425 1.00 88.00 95 ILE A CA 1
ATOM 742 C C . ILE A 1 95 ? -0.806 -4.403 -2.919 1.00 88.00 95 ILE A C 1
ATOM 744 O O . ILE A 1 95 ? -1.313 -4.547 -1.805 1.00 88.00 95 ILE A O 1
ATOM 748 N N . LYS A 1 96 ? -0.497 -5.447 -3.699 1.00 87.81 96 LYS A N 1
ATOM 749 C CA . LYS A 1 96 ? -0.712 -6.843 -3.283 1.00 87.81 96 LYS A CA 1
ATOM 750 C C . LYS A 1 96 ? 0.182 -7.210 -2.102 1.00 87.81 96 LYS A C 1
ATOM 752 O O . LYS A 1 96 ? -0.311 -7.764 -1.122 1.00 87.81 96 LYS A O 1
ATOM 757 N N . PHE A 1 97 ? 1.464 -6.851 -2.173 1.00 88.44 97 PHE A N 1
ATOM 758 C CA . PHE A 1 97 ? 2.395 -7.065 -1.067 1.00 88.44 97 PHE A CA 1
ATOM 759 C C . PHE A 1 97 ? 1.964 -6.290 0.174 1.00 88.44 97 PHE A C 1
ATOM 761 O O . PHE A 1 97 ? 1.849 -6.876 1.244 1.00 88.44 97 PHE A O 1
ATOM 768 N N . ILE A 1 98 ? 1.627 -5.006 0.031 1.00 89.75 98 ILE A N 1
ATOM 769 C CA . ILE A 1 98 ? 1.162 -4.177 1.145 1.00 89.75 98 ILE A CA 1
ATOM 770 C C . ILE A 1 98 ? -0.082 -4.801 1.785 1.00 89.75 98 ILE A C 1
ATOM 772 O O . ILE A 1 98 ? -0.116 -4.942 3.001 1.00 89.75 98 ILE A O 1
ATOM 776 N N . SER A 1 99 ? -1.070 -5.234 0.993 1.00 91.62 99 SER A N 1
ATOM 777 C CA . SER A 1 99 ? -2.294 -5.876 1.496 1.00 91.62 99 SER A CA 1
ATOM 778 C C . SER A 1 99 ? -1.998 -7.109 2.355 1.00 91.62 99 SER A C 1
ATOM 780 O O . SER A 1 99 ? -2.597 -7.245 3.421 1.00 91.62 99 SER A O 1
ATOM 782 N N . LYS A 1 100 ? -1.042 -7.951 1.934 1.00 91.12 100 LYS A N 1
ATOM 783 C CA . LYS A 1 100 ? -0.567 -9.115 2.698 1.00 91.12 100 LYS A CA 1
ATOM 784 C C . LYS A 1 100 ? 0.167 -8.692 3.976 1.00 91.12 100 LYS A C 1
ATOM 786 O O . LYS A 1 100 ? -0.130 -9.184 5.054 1.00 91.12 100 LYS A O 1
ATOM 791 N N . ILE A 1 101 ? 1.095 -7.747 3.857 1.00 90.81 101 ILE A N 1
ATOM 792 C CA . ILE A 1 101 ? 1.970 -7.260 4.935 1.00 90.81 101 ILE A CA 1
ATOM 793 C C . ILE A 1 101 ? 1.180 -6.594 6.067 1.00 90.81 101 ILE A C 1
ATOM 795 O O . ILE A 1 101 ? 1.527 -6.756 7.240 1.00 90.81 101 ILE A O 1
ATOM 799 N N . VAL A 1 102 ? 0.149 -5.819 5.725 1.00 90.69 102 VAL A N 1
ATOM 800 C CA . VAL A 1 102 ? -0.697 -5.128 6.709 1.00 90.69 102 VAL A CA 1
ATOM 801 C C . VAL A 1 102 ? -1.917 -5.944 7.130 1.00 90.69 102 VAL A C 1
ATOM 803 O O . VAL A 1 102 ? -2.670 -5.465 7.972 1.00 90.69 102 VAL A O 1
ATOM 806 N N . ASP A 1 103 ? -2.120 -7.120 6.529 1.00 93.00 103 ASP A N 1
ATOM 807 C CA . ASP A 1 103 ? -3.283 -7.996 6.705 1.00 93.00 103 ASP A CA 1
ATOM 808 C C . ASP A 1 103 ? -4.628 -7.258 6.569 1.00 93.00 103 ASP A C 1
ATOM 810 O O . ASP A 1 103 ? -5.501 -7.263 7.441 1.00 93.00 103 ASP A O 1
ATOM 814 N N . ARG A 1 104 ? -4.778 -6.504 5.472 1.00 93.44 104 ARG A N 1
ATOM 815 C CA . ARG A 1 104 ? -5.977 -5.689 5.220 1.00 93.44 104 ARG A CA 1
ATOM 816 C C . ARG A 1 104 ? -6.402 -5.758 3.771 1.00 93.44 104 ARG A C 1
ATOM 818 O O . ARG A 1 104 ? -5.586 -5.668 2.856 1.00 93.44 104 ARG A O 1
ATOM 825 N N . LYS A 1 105 ? -7.719 -5.797 3.557 1.00 92.44 105 LYS A N 1
ATOM 826 C CA . LYS A 1 105 ? -8.317 -5.671 2.225 1.00 92.44 105 LYS A CA 1
ATOM 827 C C . LYS A 1 105 ? -8.104 -4.255 1.689 1.00 92.44 105 LYS A C 1
ATOM 829 O O . LYS A 1 105 ? -8.676 -3.300 2.220 1.00 92.44 105 LYS A O 1
ATOM 834 N N . ILE A 1 106 ? -7.335 -4.143 0.610 1.00 92.50 106 ILE A N 1
ATOM 835 C CA . ILE A 1 106 ? -7.114 -2.893 -0.120 1.00 92.50 106 ILE A CA 1
ATOM 836 C C . ILE A 1 106 ? -7.835 -2.987 -1.463 1.00 92.50 106 ILE A C 1
ATOM 838 O O . ILE A 1 106 ? -7.620 -3.919 -2.232 1.00 92.50 106 ILE A O 1
ATOM 842 N N . VAL A 1 107 ? -8.715 -2.027 -1.737 1.00 89.31 107 VAL A N 1
ATOM 843 C CA . VAL A 1 107 ? -9.422 -1.913 -3.016 1.00 89.31 107 VAL A CA 1
ATOM 844 C C . VAL A 1 107 ? -9.004 -0.612 -3.676 1.00 89.31 107 VAL A C 1
ATOM 846 O O . VAL A 1 107 ? -9.248 0.461 -3.126 1.00 89.31 107 VAL A O 1
ATOM 849 N N . VAL A 1 108 ? -8.410 -0.711 -4.860 1.00 85.25 108 VAL A N 1
ATOM 850 C CA . VAL A 1 108 ? -8.086 0.446 -5.696 1.00 85.25 108 VAL A CA 1
ATOM 851 C C . VAL A 1 108 ? -9.058 0.473 -6.865 1.00 85.25 108 VAL A C 1
ATOM 853 O O . VAL A 1 108 ? -9.297 -0.560 -7.491 1.00 85.25 108 VAL A O 1
ATOM 856 N N . ARG A 1 109 ? -9.679 1.629 -7.091 1.00 82.00 109 ARG A N 1
ATOM 857 C CA . ARG A 1 109 ? -10.552 1.881 -8.236 1.00 82.00 109 ARG A CA 1
ATOM 858 C C . ARG A 1 109 ? -10.023 3.079 -9.008 1.00 82.00 109 ARG A C 1
ATOM 860 O O . ARG A 1 109 ? -9.820 4.136 -8.406 1.00 82.00 109 ARG A O 1
ATOM 867 N N . ASP A 1 110 ? -9.816 2.853 -10.296 1.00 66.38 110 ASP A N 1
ATOM 868 C CA . ASP A 1 110 ? -9.630 3.892 -11.307 1.00 66.38 110 ASP A CA 1
ATOM 869 C C . ASP A 1 110 ? -10.999 4.484 -11.714 1.00 66.38 110 ASP A C 1
ATOM 871 O O . ASP A 1 110 ? -12.035 3.816 -11.448 1.00 66.38 110 ASP A O 1
#

pLDDT: mean 73.34, std 15.33, range [39.66, 93.44]

Sequence (110 aa):
MLRKTHVFLVGDKSRPKSKQILEFLGDLS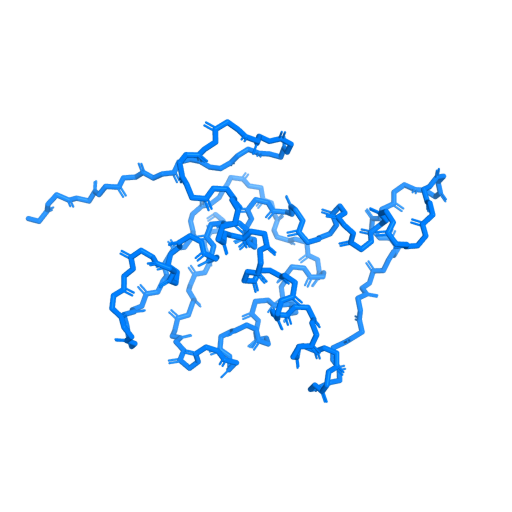RRMKEEGFVPDTNSVLHDVEEEQKEQNLSCHSEKLAIAYGVISTAAGTPIKVFKNLRTCVDCHTAIKFISKIVDRKIVVRD

Nearest PDB structures (foldseek):
  7w86-assembly1_A  TM=9.508E-01  e=1.857E-08  Arabidopsis thaliana
  8gb3-assembly1_D  TM=4.603E-01  e=2.898E+00  Mycobacterium tuberculosis
  4gni-assembly3_B  TM=4.630E-01  e=5.142E+00  Thermochaetoides thermophila DSM 1495
  2wol-assembly1_A  TM=3.381E-01  e=2.898E+00  Streptomyces clavuligerus
  4gni-assembly3_A  TM=4.288E-01  e=7.072E+00  Thermochaetoides thermophila DSM 1495

Organism: NCBI:txid586398

Solvent-accessible surface area (backbone atoms only — not comparable to full-atom values): 6869 Å² total; per-residue (Å²): 134,89,81,82,84,82,90,68,59,74,87,69,75,91,49,91,60,47,66,61,41,52,53,52,50,52,51,46,52,53,54,35,46,77,74,66,56,76,82,63,66,87,81,46,74,88,91,52,58,71,70,56,42,51,52,52,66,59,46,35,41,65,55,48,50,49,42,48,47,54,78,74,46,65,88,69,53,72,40,77,47,78,48,95,56,86,81,50,72,50,55,58,52,49,50,54,49,48,26,62,76,67,59,28,60,70,46,78,42,103

InterPro domains:
  IPR032867 DYW domain [PF14432] (36-110)
  IPR046849 E2 motif [PF20430] (5-32)

Secondary structure (DSSP, 8-state):
---------TT----TTHHHHHHHHHHHHHHHHHTT----GGGS-TTS-HHHHHHHHHT-HHHHHHHHHHHTS-TT--EEEE-SSPPPHHHHHHHHHHHHHTT--EEEE-